Protein AF-A0A4R3ZB40-F1 (afdb_monomer)

Sequence (156 aa):
MKFSKFSELMTRIWSNPLTQRRDPAITIIIHSPGGIGATPSVEVESIQAGFDWDAGQVLICPVQPLTTLTPEQVADITASVRRGQSWHAFEAYKKHKAQLENAAIENAKVAGQRDDLLAALVSLSAVARRYLPDYDEHPEVQKADAAIARIEVEVR

Structure (mmCIF, N/CA/C/O backbone):
data_AF-A0A4R3ZB40-F1
#
_entry.id   AF-A0A4R3ZB40-F1
#
loop_
_atom_site.group_PDB
_atom_site.id
_atom_site.type_symbol
_atom_site.label_atom_id
_atom_site.label_alt_id
_atom_site.label_comp_id
_atom_site.label_asym_id
_atom_site.label_entity_id
_atom_site.label_seq_id
_atom_site.pdbx_PDB_ins_code
_atom_site.Cartn_x
_atom_site.Cartn_y
_atom_site.Cartn_z
_atom_site.occupancy
_atom_site.B_iso_or_equiv
_atom_site.auth_seq_id
_atom_site.auth_comp_id
_atom_site.auth_asym_id
_atom_site.auth_atom_id
_atom_site.pdbx_PDB_model_num
ATOM 1 N N . MET A 1 1 ? -41.678 46.398 33.541 1.00 54.44 1 MET A N 1
ATOM 2 C CA . MET A 1 1 ? -40.768 45.780 32.546 1.00 54.44 1 MET A CA 1
ATOM 3 C C . MET A 1 1 ? -41.624 44.946 31.597 1.00 54.44 1 MET A C 1
ATOM 5 O O . MET A 1 1 ? -42.387 44.130 32.088 1.00 54.44 1 MET A O 1
ATOM 9 N N . LYS A 1 2 ? -41.626 45.212 30.281 1.00 62.41 2 LYS A N 1
ATOM 10 C CA . LYS A 1 2 ? -42.513 44.505 29.332 1.00 62.41 2 LYS A CA 1
ATOM 11 C C . LYS A 1 2 ? -42.103 43.025 29.257 1.00 62.41 2 LYS A C 1
ATOM 13 O O . LYS A 1 2 ? -40.928 42.762 29.015 1.00 62.41 2 LYS A O 1
ATOM 18 N N . PHE A 1 3 ? -43.049 42.094 29.429 1.00 68.69 3 PHE A N 1
ATOM 19 C CA . PHE A 1 3 ? -42.833 40.632 29.388 1.00 68.69 3 PHE A CA 1
ATOM 20 C C . PHE A 1 3 ? -42.001 40.171 28.179 1.00 68.69 3 PHE A C 1
ATOM 22 O O . PHE A 1 3 ? -41.169 39.283 28.308 1.00 68.69 3 PHE A O 1
ATOM 29 N N . SER A 1 4 ? -42.147 40.859 27.044 1.00 71.75 4 SER A N 1
ATOM 30 C CA . SER A 1 4 ? -41.381 40.628 25.814 1.00 71.75 4 SER A CA 1
ATOM 31 C C . SER A 1 4 ? -39.855 40.710 25.993 1.00 71.75 4 SER A C 1
ATOM 33 O O . SER A 1 4 ? -39.135 39.887 25.437 1.00 71.75 4 SER A O 1
ATOM 35 N N . LYS A 1 5 ? -39.341 41.640 26.810 1.00 75.31 5 LYS A N 1
ATOM 36 C CA . LYS A 1 5 ? -37.890 41.743 27.055 1.00 75.31 5 LYS A CA 1
ATOM 37 C C . LYS A 1 5 ? -37.378 40.629 27.966 1.00 75.31 5 LYS A C 1
ATOM 39 O O . LYS A 1 5 ? -36.225 40.234 27.864 1.00 75.31 5 LYS A O 1
ATOM 44 N N . PHE A 1 6 ? -38.233 40.131 28.860 1.00 74.25 6 PHE A N 1
ATOM 45 C CA . PHE A 1 6 ? -37.903 39.006 29.729 1.00 74.25 6 PHE A CA 1
ATOM 46 C C . PHE A 1 6 ? -37.911 37.693 28.947 1.00 74.25 6 PHE A C 1
ATOM 48 O O . PHE A 1 6 ? -36.973 36.916 29.076 1.00 74.25 6 PHE A O 1
ATOM 55 N N . SER A 1 7 ? -38.906 37.475 28.080 1.00 78.81 7 SER A N 1
ATOM 56 C CA . SER A 1 7 ? -38.927 36.300 27.206 1.00 78.81 7 SER A CA 1
ATOM 57 C C . SER A 1 7 ? -37.719 36.273 26.277 1.00 78.81 7 SER A C 1
ATOM 59 O O . SER A 1 7 ? -37.116 35.223 26.142 1.00 78.81 7 SER A O 1
ATOM 61 N N . GLU A 1 8 ? -37.327 37.417 25.709 1.00 80.00 8 GLU A N 1
ATOM 62 C CA . GLU A 1 8 ? -36.163 37.535 24.819 1.00 80.00 8 GLU A CA 1
ATOM 63 C C . GLU A 1 8 ? -34.828 37.301 25.549 1.00 80.00 8 GLU A C 1
ATOM 65 O O . GLU A 1 8 ? -33.912 36.671 25.018 1.00 80.00 8 GLU A O 1
ATOM 70 N N . LEU A 1 9 ? -34.725 37.764 26.799 1.00 78.31 9 LEU A N 1
ATOM 71 C CA . LEU A 1 9 ? -33.589 37.465 27.666 1.00 78.31 9 LEU A CA 1
ATOM 72 C C . LEU A 1 9 ? -33.534 35.968 28.001 1.00 78.31 9 LEU A C 1
ATOM 74 O O . LEU A 1 9 ? -32.463 35.373 27.943 1.00 78.31 9 LEU A O 1
ATOM 78 N N . MET A 1 10 ? -34.679 35.349 28.304 1.00 77.06 10 MET A N 1
ATOM 79 C CA . MET A 1 10 ? -34.755 33.916 28.583 1.00 77.06 10 MET A CA 1
ATOM 80 C C . MET A 1 10 ? -34.400 33.098 27.343 1.00 77.06 10 MET A C 1
ATOM 82 O O . MET A 1 10 ? -33.533 32.240 27.438 1.00 77.06 10 MET A O 1
ATOM 86 N N . THR A 1 11 ? -34.936 33.394 26.156 1.00 79.25 11 THR A N 1
ATOM 87 C CA . THR A 1 11 ? -34.505 32.686 24.939 1.00 79.25 11 THR A CA 1
ATOM 88 C C . THR A 1 11 ? -33.010 32.838 24.698 1.00 79.25 11 THR A C 1
ATOM 90 O O . THR A 1 11 ? -32.372 31.837 24.400 1.00 79.25 11 THR A O 1
ATOM 93 N N . ARG A 1 12 ? -32.420 34.022 24.917 1.00 75.06 12 ARG A N 1
ATOM 94 C CA . ARG A 1 12 ? -30.963 34.220 24.799 1.00 75.06 12 ARG A CA 1
ATOM 95 C C . ARG A 1 12 ? -30.143 33.456 25.838 1.00 75.06 12 ARG A C 1
ATOM 97 O O . ARG A 1 12 ? -29.083 32.950 25.494 1.00 75.06 12 ARG A O 1
ATOM 104 N N . ILE A 1 13 ? -30.594 33.376 27.090 1.00 70.06 13 ILE A N 1
ATOM 105 C CA . ILE A 1 13 ? -29.902 32.621 28.150 1.00 70.06 13 ILE A CA 1
ATOM 106 C C . ILE A 1 13 ? -29.973 31.114 27.876 1.00 70.06 13 ILE A C 1
ATOM 108 O O . ILE A 1 13 ? -28.996 30.407 28.107 1.00 70.06 13 ILE A O 1
ATOM 112 N N . TRP A 1 14 ? -31.103 30.632 27.357 1.00 63.09 14 TRP A N 1
ATOM 113 C CA . TRP A 1 14 ? -31.313 29.221 27.026 1.00 63.09 14 TRP A CA 1
ATOM 114 C C . TRP A 1 14 ? -30.656 28.813 25.697 1.00 63.09 14 TRP A C 1
ATOM 116 O O . TRP A 1 14 ? -30.261 27.661 25.547 1.00 63.09 14 TRP A O 1
ATOM 126 N N . SER A 1 15 ? -30.494 29.743 24.750 1.00 67.75 15 SER A N 1
ATOM 127 C CA . SER A 1 15 ? -29.831 29.508 23.459 1.00 67.75 15 SER A CA 1
ATOM 128 C C . SER A 1 15 ? -28.326 29.786 23.474 1.00 67.75 15 SER A C 1
ATOM 130 O O . SER A 1 15 ? -27.679 29.665 22.434 1.00 67.75 15 SER A O 1
ATOM 132 N N . ASN A 1 16 ? -27.764 30.244 24.596 1.00 66.19 16 ASN A N 1
ATOM 133 C CA . ASN A 1 16 ? -26.351 30.582 24.680 1.00 66.19 16 ASN A CA 1
ATOM 134 C C . ASN A 1 16 ? -25.511 29.292 24.810 1.00 66.19 16 ASN A C 1
ATOM 136 O O . ASN A 1 16 ? -25.632 28.575 25.805 1.00 66.19 16 ASN A O 1
ATOM 140 N N . PRO A 1 17 ? -24.623 28.992 23.845 1.00 58.56 17 PRO A N 1
ATOM 141 C CA . PRO A 1 17 ? -23.807 27.777 23.868 1.00 58.56 17 PRO A CA 1
ATOM 142 C C . PRO A 1 17 ? -22.819 27.727 25.046 1.00 58.56 17 PRO A C 1
ATOM 144 O O . PRO A 1 17 ? -22.299 26.659 25.344 1.00 58.56 17 PRO A O 1
ATOM 147 N N . LEU A 1 18 ? -22.571 28.855 25.730 1.00 56.97 18 LEU A N 1
ATOM 148 C CA . LEU A 1 18 ? -21.737 28.920 26.937 1.00 56.97 18 LEU A CA 1
ATOM 149 C C . LEU A 1 18 ? -22.485 28.514 28.222 1.00 56.97 18 LEU A C 1
ATOM 151 O O . LEU A 1 18 ? -21.846 28.107 29.187 1.00 56.97 18 LEU A O 1
ATOM 155 N N . THR A 1 19 ? -23.816 28.645 28.263 1.00 54.25 19 THR A N 1
ATOM 156 C CA . THR A 1 19 ? -24.666 28.265 29.415 1.00 54.25 19 THR A CA 1
ATOM 157 C C . THR A 1 19 ? -25.348 26.918 29.213 1.00 54.25 19 THR A C 1
ATOM 159 O O . THR A 1 19 ? -25.752 26.283 30.188 1.00 54.25 19 THR A O 1
ATOM 162 N N . GLN A 1 20 ? -25.457 26.458 27.964 1.00 57.81 20 GLN A N 1
ATO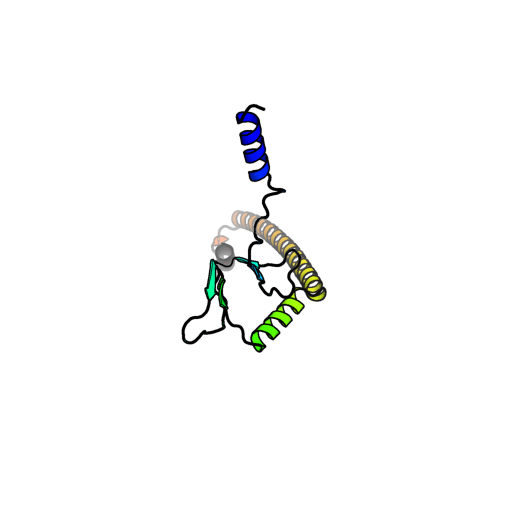M 163 C CA . GLN A 1 20 ? -25.915 25.121 27.639 1.00 57.81 20 GLN A CA 1
ATOM 164 C C . GLN A 1 20 ? -24.828 24.128 28.052 1.00 57.81 20 GLN A C 1
ATOM 166 O O . GLN A 1 20 ? -23.925 23.794 27.288 1.00 57.81 20 GLN A O 1
ATOM 171 N N . ARG A 1 21 ? -24.907 23.682 29.307 1.00 51.91 21 ARG A N 1
ATOM 172 C CA . ARG A 1 21 ? -24.167 22.543 29.841 1.00 51.91 21 ARG A CA 1
ATOM 173 C C . ARG A 1 21 ? -24.575 21.323 29.010 1.00 51.91 21 ARG A C 1
ATOM 175 O O . ARG A 1 21 ? -25.534 20.642 29.345 1.00 51.91 21 ARG A O 1
ATOM 182 N N . ARG A 1 22 ? -23.939 21.123 27.853 1.00 58.44 22 ARG A N 1
ATOM 183 C CA . ARG A 1 22 ? -24.099 19.888 27.089 1.00 58.44 22 ARG A CA 1
ATOM 184 C C . ARG A 1 22 ? -23.564 18.788 27.982 1.00 58.44 22 ARG A C 1
ATOM 186 O O . ARG A 1 22 ? -22.419 18.877 28.430 1.00 58.44 22 ARG A O 1
ATOM 193 N N . ASP A 1 23 ? -24.396 17.796 28.261 1.00 65.62 23 ASP A N 1
ATOM 194 C CA . ASP A 1 23 ? -23.892 16.565 28.843 1.00 65.62 23 ASP A CA 1
ATOM 195 C C . ASP A 1 23 ? -22.779 16.051 27.916 1.00 65.62 23 ASP A C 1
ATOM 197 O O . ASP A 1 23 ? -22.940 16.078 26.688 1.00 65.62 23 ASP A O 1
ATOM 201 N N . PRO A 1 24 ? -21.602 15.704 28.460 1.00 72.69 24 PRO A N 1
ATOM 202 C CA . PRO A 1 24 ? -20.493 15.250 27.640 1.00 72.69 24 PRO A CA 1
ATOM 203 C C . PRO A 1 24 ? -20.910 13.997 26.867 1.00 72.69 24 PRO A C 1
ATOM 205 O O . PRO A 1 24 ? -21.495 13.076 27.435 1.00 72.69 24 PRO A O 1
ATOM 208 N N . ALA A 1 25 ? -20.599 13.962 25.569 1.00 77.94 25 ALA A N 1
ATOM 209 C CA . ALA A 1 25 ? -20.814 12.772 24.757 1.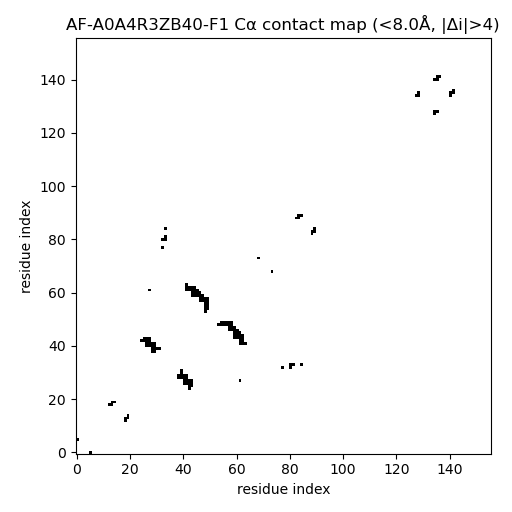00 77.94 25 ALA A CA 1
ATOM 210 C C . ALA A 1 25 ? -19.945 11.626 25.295 1.00 77.94 25 ALA A C 1
ATOM 212 O O . ALA A 1 25 ? -18.742 11.796 25.508 1.00 77.94 25 ALA A O 1
ATOM 213 N N . ILE A 1 26 ? -20.561 10.468 25.539 1.00 82.50 26 ILE A N 1
ATOM 214 C CA . ILE A 1 26 ? -19.865 9.276 26.023 1.00 82.50 26 ILE A CA 1
ATOM 215 C C . ILE A 1 26 ? -19.329 8.516 24.809 1.00 82.50 26 ILE A C 1
ATOM 217 O O . ILE A 1 26 ? -20.086 8.131 23.919 1.00 82.50 26 ILE A O 1
ATOM 221 N N . THR A 1 27 ? -18.018 8.288 24.784 1.00 88.44 27 THR A N 1
ATOM 222 C CA . THR A 1 27 ? -17.322 7.607 23.686 1.00 88.44 27 THR A CA 1
ATOM 223 C C . THR A 1 27 ? -16.398 6.517 24.218 1.00 88.44 27 THR A C 1
ATOM 225 O O . THR A 1 27 ? -15.765 6.695 25.260 1.00 88.44 27 THR A O 1
ATOM 228 N N . ILE A 1 28 ? -16.259 5.418 23.480 1.00 88.38 28 ILE A N 1
ATOM 229 C CA . ILE A 1 28 ? -15.319 4.329 23.762 1.00 88.38 28 ILE A CA 1
ATOM 230 C C . ILE A 1 28 ? -14.013 4.589 23.009 1.00 88.38 28 ILE A C 1
ATOM 232 O O . ILE A 1 28 ? -14.018 4.817 21.802 1.00 88.38 28 ILE A O 1
ATOM 236 N N . ILE A 1 29 ? -12.881 4.546 23.710 1.00 87.69 29 ILE A N 1
ATOM 237 C CA . ILE A 1 29 ? -11.559 4.772 23.114 1.00 87.69 29 ILE A CA 1
ATOM 238 C C . ILE A 1 29 ? -11.141 3.558 22.278 1.00 87.69 29 ILE A C 1
ATOM 240 O O . ILE A 1 29 ? -11.194 2.422 22.749 1.00 87.69 29 ILE A O 1
ATOM 244 N N . ILE A 1 30 ? -10.653 3.805 21.062 1.00 86.81 30 ILE A N 1
ATOM 245 C CA . ILE A 1 30 ? -10.011 2.781 20.236 1.00 86.81 30 ILE A CA 1
ATOM 246 C C . ILE A 1 30 ? -8.542 2.690 20.643 1.00 86.81 30 ILE A C 1
ATOM 248 O O . ILE A 1 30 ? -7.799 3.673 20.576 1.00 86.81 30 ILE A O 1
ATOM 252 N N . HIS A 1 31 ? -8.084 1.495 21.013 1.00 82.38 31 HIS A N 1
ATOM 253 C CA . HIS A 1 31 ? -6.659 1.284 21.225 1.00 82.38 31 HIS A CA 1
ATOM 254 C C . HIS A 1 31 ? -5.924 1.296 19.877 1.00 82.38 31 HIS A C 1
ATOM 256 O O . HIS A 1 31 ? -5.960 0.330 19.123 1.00 82.38 31 HIS A O 1
ATOM 262 N N . SER A 1 32 ? -5.230 2.401 19.594 1.00 75.81 32 SER A N 1
ATOM 263 C CA . SER A 1 32 ? -4.387 2.561 18.405 1.00 75.81 32 SER A CA 1
ATOM 264 C C . SER A 1 32 ? -2.913 2.680 18.814 1.00 75.81 32 SER A C 1
ATOM 266 O O . SER A 1 32 ? -2.445 3.784 19.119 1.00 75.81 32 SER A O 1
ATOM 268 N N . PRO A 1 33 ? -2.170 1.560 18.921 1.00 72.31 33 PRO A N 1
ATOM 269 C CA . PRO A 1 33 ? -0.747 1.614 19.239 1.00 72.31 33 PRO A CA 1
ATOM 270 C C . PRO A 1 33 ? -0.018 2.377 18.127 1.00 72.31 33 PRO A C 1
ATOM 272 O O . PRO A 1 33 ? -0.124 2.011 16.964 1.00 72.31 33 PRO A O 1
ATOM 275 N N . GLY A 1 34 ? 0.697 3.451 18.473 1.00 69.31 34 GLY A N 1
ATOM 276 C CA . GLY A 1 34 ? 1.406 4.299 17.503 1.00 69.31 34 GLY A CA 1
ATOM 277 C C . GLY A 1 34 ? 0.565 5.395 16.836 1.00 69.31 34 GLY A C 1
ATOM 278 O O . GLY A 1 34 ? 1.049 6.031 15.902 1.00 69.31 34 GLY A O 1
ATOM 279 N N . GLY A 1 35 ? -0.666 5.641 17.298 1.00 70.12 35 GLY A N 1
ATOM 280 C CA . GLY A 1 35 ? -1.456 6.789 16.853 1.00 70.12 35 GLY A CA 1
ATOM 281 C C . GLY A 1 35 ? -0.798 8.122 17.232 1.00 70.12 35 GLY A C 1
ATOM 282 O O . GLY A 1 35 ? -0.350 8.302 18.363 1.00 70.12 35 GLY A O 1
ATOM 283 N N . ILE A 1 36 ? -0.754 9.064 16.289 1.00 69.25 36 ILE A N 1
ATOM 284 C CA . ILE A 1 36 ? -0.304 10.443 16.512 1.00 69.25 36 ILE A CA 1
ATOM 285 C C . ILE A 1 36 ? -1.514 11.358 16.315 1.00 69.25 36 ILE A C 1
ATOM 287 O O . ILE A 1 36 ? -2.166 11.298 15.275 1.00 69.25 36 ILE A O 1
ATOM 291 N N . GLY A 1 37 ? -1.800 12.220 17.292 1.00 77.62 37 GLY A N 1
ATOM 292 C CA . GLY A 1 37 ? -2.893 13.192 17.220 1.00 77.62 37 GLY A CA 1
ATOM 293 C C . GLY A 1 37 ? -4.042 12.882 18.177 1.00 77.62 37 GLY A C 1
ATOM 294 O O . GLY A 1 37 ? -3.818 12.415 19.291 1.00 77.62 37 GLY A O 1
ATOM 295 N N . ALA A 1 38 ? -5.265 13.216 17.763 1.00 78.00 38 ALA A N 1
ATOM 296 C CA . ALA A 1 38 ? -6.456 13.064 18.594 1.00 78.00 38 ALA A CA 1
ATOM 297 C C . ALA A 1 38 ? -6.712 11.594 18.966 1.00 78.00 38 ALA A C 1
ATOM 299 O O . ALA A 1 38 ? -6.501 10.696 18.152 1.00 78.00 38 ALA A O 1
ATOM 300 N N . THR A 1 39 ? -7.201 11.362 20.186 1.00 83.56 39 THR A N 1
ATOM 301 C CA . THR A 1 39 ? -7.567 10.027 20.669 1.00 83.56 39 THR A CA 1
ATOM 302 C C . THR A 1 39 ? -8.722 9.476 19.829 1.00 83.56 39 THR A C 1
ATOM 304 O O . THR A 1 39 ? -9.825 10.028 19.896 1.00 83.56 39 THR A O 1
ATOM 307 N N . PRO A 1 40 ? -8.511 8.407 19.040 1.00 85.50 40 PRO A N 1
ATOM 308 C CA . PRO A 1 40 ? -9.584 7.824 18.253 1.00 85.50 40 PRO A CA 1
ATOM 309 C C . PRO A 1 40 ? -10.625 7.221 19.199 1.00 85.50 40 PRO A C 1
ATOM 311 O O . PRO A 1 40 ? -10.286 6.527 20.161 1.00 85.50 40 PRO A O 1
ATOM 314 N N . SER A 1 41 ? -11.897 7.507 18.947 1.00 88.00 41 SER A N 1
ATOM 315 C CA . SER A 1 41 ? -12.998 7.042 19.783 1.00 88.00 41 SER A CA 1
ATOM 316 C C . SER A 1 41 ? -14.254 6.800 18.953 1.00 88.00 41 SER A C 1
ATOM 318 O O . SER A 1 41 ? -14.406 7.358 17.867 1.00 88.00 41 SER A O 1
ATOM 320 N N . VAL A 1 42 ? -15.119 5.924 19.456 1.00 89.25 42 VAL A N 1
ATOM 321 C CA . VAL A 1 42 ? -16.399 5.546 18.851 1.00 89.25 42 VAL A CA 1
ATOM 322 C C . VAL A 1 42 ? -17.518 5.984 19.780 1.00 89.25 42 VAL A C 1
ATOM 324 O O . VAL A 1 42 ? -17.416 5.830 20.997 1.00 89.25 42 VAL A O 1
ATOM 327 N N . GLU A 1 43 ? -18.591 6.526 19.218 1.00 87.62 43 GLU A N 1
ATOM 328 C CA . GLU A 1 43 ? -19.775 6.900 19.986 1.00 87.62 43 GLU A CA 1
ATOM 329 C C . GLU A 1 43 ? -20.513 5.673 20.539 1.00 87.62 43 GLU A C 1
ATOM 331 O O . GLU A 1 43 ? -20.502 4.579 19.961 1.00 87.62 43 GLU A O 1
ATOM 336 N N . VAL A 1 44 ? -21.155 5.867 21.688 1.00 89.06 44 VAL A N 1
ATOM 337 C CA . VAL A 1 44 ? -22.011 4.860 22.312 1.00 89.06 44 VAL A CA 1
ATOM 338 C C . VAL A 1 44 ? -23.435 5.017 21.786 1.00 89.06 44 VAL A C 1
ATOM 340 O O . VAL A 1 44 ? -24.036 6.077 21.940 1.00 89.06 44 VAL A O 1
ATOM 343 N N . GLU A 1 45 ? -23.981 3.955 21.197 1.00 88.12 45 GLU A N 1
ATOM 344 C CA . GLU A 1 45 ? -25.364 3.911 20.715 1.00 88.12 45 GLU A CA 1
ATOM 345 C C . GLU A 1 45 ? -26.350 3.769 21.878 1.00 88.12 45 GLU A C 1
ATOM 347 O O . GLU A 1 45 ? -27.346 4.486 21.952 1.00 88.12 45 GLU A O 1
ATOM 352 N N . SER A 1 46 ? -26.074 2.857 22.816 1.00 85.88 46 SER A N 1
ATOM 353 C CA . SER A 1 46 ? -26.923 2.687 23.996 1.00 85.88 46 SER A CA 1
ATOM 354 C C . SER A 1 46 ? -26.150 2.227 25.229 1.00 85.88 46 SER A C 1
ATOM 356 O O . SER A 1 46 ? -25.126 1.549 25.138 1.00 85.88 46 SER A O 1
ATOM 358 N N . ILE A 1 47 ? -26.661 2.625 26.396 1.00 85.56 47 ILE A N 1
ATOM 359 C CA . ILE A 1 47 ? -26.196 2.187 27.713 1.00 85.56 47 ILE A CA 1
ATOM 360 C C . ILE A 1 47 ? -27.400 1.588 28.427 1.00 85.56 47 ILE A C 1
ATOM 362 O O . ILE A 1 47 ? -28.405 2.271 28.627 1.00 85.56 47 ILE A O 1
ATOM 366 N N . GLN A 1 48 ? -27.309 0.314 28.789 1.00 86.56 48 GLN A N 1
ATOM 367 C CA . GLN A 1 48 ? -28.408 -0.437 29.389 1.00 86.56 48 GLN A CA 1
ATOM 368 C C . GLN A 1 48 ? -27.916 -1.110 30.669 1.00 86.56 48 GLN A C 1
ATOM 370 O O . GLN A 1 48 ? -26.798 -1.617 30.723 1.00 86.56 48 GLN A O 1
ATOM 375 N N . ALA A 1 49 ? -28.733 -1.105 31.720 1.00 85.38 49 ALA A N 1
ATOM 376 C CA . ALA A 1 49 ? -28.445 -1.918 32.896 1.00 85.38 49 ALA A CA 1
ATOM 377 C C . ALA A 1 49 ? -28.699 -3.391 32.554 1.00 85.38 49 ALA A C 1
ATOM 379 O O . ALA A 1 49 ? -29.699 -3.712 31.911 1.00 85.38 49 ALA A O 1
ATOM 380 N N . GLY A 1 50 ? -27.796 -4.267 32.979 1.00 82.44 50 GLY A N 1
ATOM 381 C CA . GLY A 1 50 ? -27.933 -5.702 32.794 1.00 82.44 50 GLY A CA 1
ATOM 382 C C . GLY A 1 50 ? -29.171 -6.253 33.506 1.00 82.44 50 GLY A C 1
ATOM 383 O O . GLY A 1 50 ? -29.542 -5.790 34.589 1.00 82.44 50 GLY A O 1
ATOM 384 N N . PHE A 1 51 ? -29.824 -7.232 32.881 1.00 81.44 51 PHE A N 1
ATOM 385 C CA . PHE A 1 51 ? -31.063 -7.843 33.361 1.00 81.44 51 PHE A CA 1
ATOM 386 C C . PHE A 1 51 ? -30.878 -9.353 33.567 1.00 81.44 51 PHE A C 1
ATOM 388 O O . PHE A 1 51 ? -30.169 -9.997 32.800 1.00 81.44 51 PHE A O 1
ATOM 395 N N . ASP A 1 52 ? -31.532 -9.910 34.591 1.00 83.19 52 ASP A N 1
ATOM 396 C CA . ASP A 1 52 ? -31.486 -11.330 34.984 1.00 83.19 52 ASP A CA 1
ATOM 397 C C . ASP A 1 52 ? -30.060 -11.846 35.278 1.00 83.19 52 ASP A C 1
ATOM 399 O O . ASP A 1 52 ? -29.578 -11.734 36.407 1.00 83.19 52 ASP A O 1
ATOM 403 N N . TRP A 1 53 ? -29.355 -12.335 34.255 1.00 76.88 53 TRP A N 1
ATOM 404 C CA . TRP A 1 53 ? -28.000 -12.897 34.342 1.00 76.88 53 TRP A CA 1
ATOM 405 C C . TRP A 1 53 ? -26.901 -11.834 34.408 1.00 76.88 53 TRP A C 1
ATOM 407 O O . TRP A 1 53 ? -25.815 -12.104 34.921 1.00 76.88 53 TRP A O 1
ATOM 417 N N . ASP A 1 54 ? -27.208 -10.616 33.960 1.00 77.25 54 ASP A N 1
ATOM 418 C CA . ASP A 1 54 ? -26.287 -9.475 33.967 1.00 77.25 54 ASP A CA 1
ATOM 419 C C . ASP A 1 54 ? -26.539 -8.538 35.164 1.00 77.25 54 ASP A C 1
ATOM 421 O O . ASP A 1 54 ? -26.154 -7.366 35.153 1.00 77.25 54 ASP A O 1
ATOM 425 N N . ALA A 1 55 ? -27.217 -9.025 36.210 1.00 78.38 55 ALA A N 1
ATOM 426 C CA . ALA A 1 55 ? -27.548 -8.228 37.386 1.00 78.38 55 ALA A CA 1
ATOM 427 C C . ALA A 1 55 ? -26.286 -7.600 38.015 1.00 78.38 55 ALA A C 1
ATOM 429 O O . ALA A 1 55 ? -25.355 -8.289 38.430 1.00 78.38 55 ALA A O 1
ATOM 430 N N . GLY A 1 56 ? -26.263 -6.265 38.087 1.00 83.12 56 GLY A N 1
ATOM 431 C CA . GLY A 1 56 ? -25.121 -5.485 38.581 1.00 83.12 56 GLY A CA 1
ATOM 432 C C . GLY A 1 56 ? -24.111 -5.059 37.508 1.00 83.12 56 GLY A C 1
ATOM 433 O O . GLY A 1 56 ? -23.144 -4.374 37.841 1.00 83.12 56 GLY A O 1
ATOM 434 N N . GLN A 1 57 ? -24.330 -5.412 36.239 1.00 86.00 57 GLN A N 1
ATOM 435 C CA . GLN A 1 57 ? -23.507 -4.980 35.107 1.00 86.00 57 GLN A CA 1
ATOM 436 C C . GLN A 1 57 ? -24.186 -3.853 34.313 1.00 86.00 57 GLN A C 1
ATOM 438 O O . GLN A 1 57 ? -25.406 -3.693 34.340 1.00 86.00 57 GLN A O 1
ATOM 443 N N . VAL A 1 58 ? -23.390 -3.060 33.594 1.00 87.56 58 VAL A N 1
ATOM 444 C CA . VAL A 1 58 ? -23.872 -2.055 32.636 1.00 87.56 58 VAL A CA 1
ATOM 445 C C . VAL A 1 58 ? -23.343 -2.433 31.260 1.00 87.56 58 VAL A C 1
ATOM 447 O O . VAL A 1 58 ? -22.133 -2.526 31.059 1.00 87.56 58 VAL A O 1
ATOM 450 N N . LEU A 1 59 ? -24.256 -2.648 30.322 1.00 87.19 59 LEU A N 1
ATOM 451 C CA . LEU A 1 59 ? -23.973 -2.997 28.939 1.00 87.19 59 LEU A CA 1
ATOM 452 C C . LEU A 1 59 ? -23.853 -1.709 28.123 1.00 87.19 59 LEU A C 1
ATOM 454 O O . LEU A 1 59 ? -24.783 -0.904 28.069 1.00 87.19 59 LEU A O 1
ATOM 458 N N . ILE A 1 60 ? -22.692 -1.509 27.504 1.00 88.81 60 ILE A N 1
ATOM 459 C CA . ILE A 1 60 ? -22.411 -0.365 26.636 1.00 88.81 60 ILE A CA 1
ATOM 460 C C . ILE A 1 60 ? -22.306 -0.887 25.206 1.00 88.81 60 ILE A C 1
ATOM 462 O O . ILE A 1 60 ? -21.400 -1.662 24.894 1.00 88.81 60 ILE A O 1
ATOM 466 N N . CYS A 1 61 ? -23.220 -0.457 24.342 1.00 87.88 61 CYS A N 1
ATOM 467 C CA . CYS A 1 61 ? -23.255 -0.839 22.936 1.00 87.88 61 CYS A CA 1
ATOM 468 C C . CYS A 1 61 ? -22.656 0.293 22.087 1.00 87.88 61 CYS A C 1
ATOM 470 O O . CYS A 1 61 ? -23.288 1.343 21.957 1.00 87.88 61 CYS A O 1
ATOM 472 N N . PRO A 1 62 ? -21.438 0.136 21.541 1.00 91.56 62 PRO A N 1
ATOM 473 C CA . PRO A 1 62 ? -20.889 1.087 20.579 1.00 91.56 62 PRO A CA 1
ATOM 474 C C . PRO A 1 62 ? -21.611 1.009 19.232 1.00 91.56 62 PRO A C 1
ATOM 476 O O . PRO A 1 62 ? -22.068 -0.060 18.835 1.00 91.56 62 PRO A O 1
ATOM 479 N N . VAL A 1 63 ? -21.598 2.118 18.486 1.00 89.94 63 VAL A N 1
ATOM 480 C CA . VAL A 1 63 ? -22.102 2.176 17.097 1.00 89.94 63 VAL A CA 1
ATOM 481 C C . VAL A 1 63 ? -21.339 1.215 16.171 1.00 89.94 63 VAL A C 1
ATOM 483 O O . VAL A 1 63 ? -21.885 0.701 15.196 1.00 89.94 63 VAL A O 1
ATOM 486 N N . GLN A 1 64 ? -20.060 0.962 16.463 1.00 88.69 64 GLN A N 1
ATOM 487 C CA . GLN A 1 64 ? -19.222 0.033 15.710 1.00 88.69 64 GLN A CA 1
ATOM 488 C C . GLN A 1 64 ? -18.980 -1.253 16.517 1.00 88.69 64 GLN A C 1
ATOM 490 O O . GLN A 1 64 ? -18.583 -1.158 17.680 1.00 88.69 64 GLN A O 1
ATOM 495 N N . PRO A 1 65 ? -19.150 -2.453 15.927 1.00 85.00 65 PRO A N 1
ATOM 496 C CA . PRO A 1 65 ? -18.958 -3.710 16.644 1.00 85.00 65 PRO A CA 1
ATOM 497 C C . PRO A 1 65 ? -17.503 -3.889 17.092 1.00 85.00 65 PRO A C 1
ATOM 499 O O . PRO A 1 65 ? -16.563 -3.660 16.328 1.00 85.00 65 PRO A O 1
ATOM 502 N N . LEU A 1 66 ? -17.318 -4.335 18.336 1.00 85.31 66 LEU A N 1
ATOM 503 C CA . LEU A 1 66 ? -16.001 -4.630 18.896 1.00 85.31 66 LEU A CA 1
ATOM 504 C C . LEU A 1 66 ? -15.542 -6.028 18.476 1.00 85.31 66 LEU A C 1
ATOM 506 O O . LEU A 1 66 ? -16.323 -6.977 18.466 1.00 85.31 66 LEU A O 1
ATOM 510 N N . THR A 1 67 ? -14.254 -6.156 18.161 1.00 84.62 67 THR A N 1
ATOM 511 C CA . THR A 1 67 ? -13.614 -7.446 17.872 1.00 84.62 67 THR A CA 1
ATOM 512 C C . THR A 1 67 ? -12.744 -7.848 19.053 1.00 84.62 67 THR A C 1
ATOM 514 O O . THR A 1 67 ? -11.960 -7.041 19.554 1.00 84.62 67 THR A O 1
ATOM 517 N N . THR A 1 68 ? -12.869 -9.094 19.500 1.00 84.19 68 THR A N 1
ATOM 518 C CA . THR A 1 68 ? -11.991 -9.650 20.528 1.00 84.19 68 THR A CA 1
ATOM 519 C C . THR A 1 68 ? -10.660 -10.050 19.897 1.00 84.19 68 THR A C 1
ATOM 521 O O . THR A 1 68 ? -10.617 -10.771 18.903 1.00 84.19 68 THR A O 1
ATOM 524 N N . LEU A 1 69 ? -9.561 -9.558 20.467 1.00 85.69 69 LEU A N 1
ATOM 525 C CA . LEU A 1 69 ? -8.205 -9.922 20.062 1.00 85.69 69 LEU A CA 1
ATOM 526 C C . LEU A 1 69 ? -7.558 -10.762 21.158 1.00 85.69 69 LEU A C 1
ATOM 528 O O . LEU A 1 69 ? -7.733 -10.481 22.347 1.00 85.69 69 LEU A O 1
ATOM 532 N N . THR A 1 70 ? -6.793 -11.779 20.766 1.00 88.38 70 THR A N 1
ATOM 533 C CA . THR A 1 70 ? -5.991 -12.545 21.726 1.00 88.38 70 THR A CA 1
ATOM 534 C C . THR A 1 70 ? -4.762 -11.737 22.167 1.00 88.38 70 THR A C 1
ATOM 536 O O . THR A 1 70 ? -4.283 -10.880 21.418 1.00 88.38 70 THR A O 1
ATOM 539 N N . PRO A 1 71 ? -4.193 -12.003 23.359 1.00 87.12 71 PRO A N 1
ATOM 540 C CA . PRO A 1 71 ? -2.982 -11.315 23.814 1.00 87.12 71 PRO A CA 1
ATOM 541 C C . PRO A 1 71 ? -1.803 -11.453 22.837 1.00 87.12 71 PRO A C 1
ATOM 543 O O . PRO A 1 71 ? -1.033 -10.510 22.662 1.00 87.12 71 PRO A O 1
ATOM 546 N N . GLU A 1 72 ? -1.694 -12.600 22.161 1.00 85.62 72 GLU A N 1
ATOM 547 C CA . GLU A 1 72 ? -0.681 -12.855 21.130 1.00 85.62 72 GLU A CA 1
ATOM 548 C C . GLU A 1 72 ? -0.865 -11.930 19.920 1.00 85.62 72 GLU A C 1
ATOM 550 O O . GLU A 1 72 ? 0.077 -11.256 19.506 1.00 85.62 72 GLU A O 1
ATOM 555 N N . GLN A 1 73 ? -2.098 -11.793 19.420 1.00 84.19 73 GLN A N 1
ATOM 556 C CA . GLN A 1 73 ? -2.410 -10.889 18.308 1.00 84.19 73 GLN A CA 1
ATOM 557 C C . GLN A 1 73 ? -2.111 -9.426 18.658 1.00 84.19 73 GLN A C 1
ATOM 559 O O . GLN A 1 73 ? -1.596 -8.678 17.826 1.00 84.19 73 GLN A O 1
ATOM 564 N N . VAL A 1 74 ? -2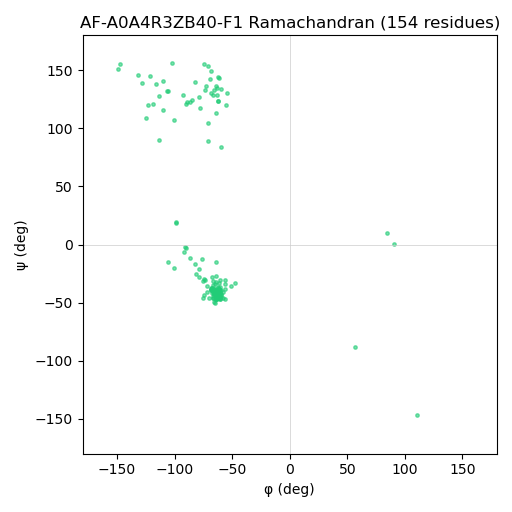.387 -9.007 19.896 1.00 85.19 74 VAL A N 1
ATOM 565 C CA . VAL A 1 74 ? -2.069 -7.649 20.364 1.00 85.19 74 VAL A CA 1
ATOM 566 C C . VAL A 1 74 ? -0.556 -7.417 20.392 1.00 85.19 74 VAL A C 1
ATOM 568 O O . VAL A 1 74 ? -0.088 -6.354 19.966 1.00 85.19 74 VAL A O 1
ATOM 571 N N . ALA A 1 75 ? 0.223 -8.400 20.850 1.00 83.19 75 ALA A N 1
ATOM 572 C CA . ALA A 1 75 ? 1.682 -8.327 20.846 1.00 83.19 75 ALA A CA 1
ATOM 573 C C . ALA A 1 75 ? 2.241 -8.232 19.416 1.00 83.19 75 ALA A C 1
ATOM 575 O O . ALA A 1 75 ? 3.090 -7.374 19.149 1.00 83.19 75 ALA A O 1
ATOM 576 N N . ASP A 1 76 ? 1.714 -9.030 18.487 1.00 82.06 76 ASP A N 1
ATOM 577 C CA . ASP A 1 76 ? 2.117 -9.017 17.078 1.00 82.06 76 ASP A CA 1
ATOM 578 C C . ASP A 1 76 ? 1.801 -7.686 16.390 1.00 82.06 76 ASP A C 1
ATOM 580 O O . ASP A 1 76 ? 2.666 -7.110 15.718 1.00 82.06 76 ASP A O 1
ATOM 584 N N . ILE A 1 77 ? 0.598 -7.145 16.607 1.00 80.50 77 ILE A N 1
ATOM 585 C CA . ILE A 1 77 ? 0.196 -5.827 16.095 1.00 80.50 77 ILE A CA 1
ATOM 586 C C . ILE A 1 77 ? 1.121 -4.746 16.659 1.00 80.50 77 ILE A C 1
ATOM 588 O O . ILE A 1 77 ? 1.651 -3.929 15.907 1.00 80.50 77 ILE A O 1
ATOM 592 N N . THR A 1 78 ? 1.385 -4.770 17.965 1.00 82.00 78 THR A N 1
ATOM 593 C CA . THR A 1 78 ? 2.249 -3.780 18.623 1.00 82.00 78 THR A CA 1
ATOM 594 C C . THR A 1 78 ? 3.684 -3.850 18.096 1.00 82.00 78 THR A C 1
ATOM 596 O O . THR A 1 78 ? 4.300 -2.818 17.812 1.00 82.00 78 THR A O 1
ATOM 599 N N . ALA A 1 79 ? 4.221 -5.058 17.904 1.00 81.25 79 ALA A N 1
ATOM 600 C CA . ALA A 1 79 ? 5.545 -5.266 17.329 1.00 81.25 79 ALA A CA 1
ATOM 601 C C . ALA A 1 79 ? 5.612 -4.807 15.865 1.00 81.25 79 ALA A C 1
ATOM 603 O O . ALA A 1 79 ? 6.620 -4.228 15.451 1.00 81.25 79 ALA A O 1
ATOM 604 N N . SER A 1 80 ? 4.552 -5.043 15.090 1.00 75.69 80 SER A N 1
ATOM 605 C CA . SER A 1 80 ? 4.433 -4.605 13.697 1.00 75.69 80 SER A CA 1
ATOM 606 C C . SER A 1 80 ? 4.387 -3.080 13.584 1.00 75.69 80 SER A C 1
ATOM 608 O O . SER A 1 80 ? 5.195 -2.495 12.860 1.00 75.69 80 SER A O 1
ATOM 610 N N . VAL A 1 81 ? 3.532 -2.414 14.367 1.00 77.31 81 VAL A N 1
ATOM 611 C CA . VAL A 1 81 ? 3.450 -0.946 14.386 1.00 77.31 81 VAL A CA 1
ATOM 612 C C . VAL A 1 81 ? 4.780 -0.342 14.826 1.00 77.31 81 VAL A C 1
ATOM 614 O O . VAL A 1 81 ? 5.282 0.572 14.175 1.00 77.31 81 VAL A O 1
ATOM 617 N N . ARG A 1 82 ? 5.420 -0.895 15.862 1.00 76.25 82 ARG A N 1
ATOM 618 C CA . ARG A 1 82 ? 6.743 -0.436 16.302 1.00 76.25 82 ARG A CA 1
ATOM 619 C C . ARG A 1 82 ? 7.802 -0.573 15.206 1.00 76.25 82 ARG A C 1
ATOM 621 O O . ARG A 1 82 ? 8.639 0.315 15.068 1.00 76.25 82 ARG A O 1
ATOM 628 N N . ARG A 1 83 ? 7.776 -1.659 14.427 1.00 75.38 83 ARG A N 1
ATOM 629 C CA . ARG A 1 83 ? 8.668 -1.837 13.272 1.00 75.38 83 ARG A CA 1
ATOM 630 C C . ARG A 1 83 ? 8.380 -0.791 12.198 1.00 75.38 83 ARG A C 1
ATOM 632 O O . ARG A 1 83 ? 9.311 -0.099 11.797 1.00 75.38 83 ARG A O 1
ATOM 639 N N . GLY A 1 84 ? 7.119 -0.619 11.805 1.00 71.81 84 GLY A N 1
ATOM 640 C CA . GLY A 1 84 ? 6.703 0.333 10.768 1.00 71.81 84 GLY A CA 1
ATOM 641 C C . GLY A 1 84 ? 6.931 1.808 11.122 1.00 71.81 84 GLY A C 1
ATOM 642 O O . GLY A 1 84 ? 7.272 2.593 10.246 1.00 71.81 84 GLY A O 1
ATOM 643 N N . GLN A 1 85 ? 6.801 2.177 12.398 1.00 71.00 85 GLN A N 1
ATOM 644 C CA . GLN A 1 85 ? 7.000 3.546 12.900 1.00 71.00 85 GLN A CA 1
ATOM 645 C C . GLN A 1 85 ? 8.446 3.835 13.328 1.00 71.00 85 GLN A C 1
ATOM 647 O O . GLN A 1 85 ? 8.765 4.945 13.753 1.00 71.00 85 GLN A O 1
ATOM 652 N N . SER A 1 86 ? 9.338 2.845 13.265 1.00 75.56 86 SER A N 1
ATOM 653 C CA . SER A 1 86 ? 10.730 3.064 13.645 1.00 75.56 86 SER A CA 1
ATOM 654 C C . SER A 1 86 ? 11.442 3.965 12.633 1.00 75.56 86 SER A C 1
ATOM 656 O O . SER A 1 86 ? 11.260 3.840 11.421 1.00 75.56 86 SER A O 1
ATOM 658 N N . TRP A 1 87 ? 12.326 4.834 13.130 1.00 72.38 87 TRP A N 1
ATOM 659 C CA . TRP A 1 87 ? 13.217 5.646 12.294 1.00 72.38 87 TRP A CA 1
ATOM 660 C C . TRP A 1 87 ? 13.983 4.797 11.265 1.00 72.38 87 TRP A C 1
ATOM 662 O O . TRP A 1 87 ? 14.154 5.202 10.119 1.00 72.38 87 TRP A O 1
ATOM 672 N N . HIS A 1 88 ? 14.367 3.575 11.641 1.00 71.50 88 HIS A N 1
ATOM 673 C CA . HIS A 1 88 ? 15.054 2.638 10.755 1.00 71.50 88 HIS A CA 1
ATOM 674 C C . HIS A 1 88 ? 14.184 2.141 9.594 1.00 71.50 88 HIS A C 1
ATOM 676 O O . HIS A 1 88 ? 14.700 1.959 8.493 1.00 71.50 88 HIS A O 1
ATOM 682 N N . ALA A 1 89 ? 12.874 1.960 9.792 1.00 78.94 89 ALA A N 1
ATOM 683 C CA . ALA A 1 89 ? 11.969 1.631 8.692 1.00 78.94 89 ALA A CA 1
ATOM 684 C C . ALA A 1 89 ? 11.821 2.806 7.720 1.00 78.94 89 ALA A C 1
ATOM 686 O O . ALA A 1 89 ? 11.827 2.603 6.505 1.00 78.94 89 ALA A O 1
ATOM 687 N N . PHE A 1 90 ? 11.773 4.036 8.238 1.00 76.88 90 PHE A N 1
ATOM 688 C CA . PHE A 1 90 ? 11.770 5.239 7.407 1.00 76.88 90 PHE A CA 1
ATOM 689 C C . PHE A 1 90 ? 13.073 5.397 6.606 1.00 76.88 90 PHE A C 1
ATOM 691 O O . PHE A 1 90 ? 13.044 5.691 5.410 1.00 76.88 90 PHE A O 1
ATOM 698 N N . GLU A 1 91 ? 14.221 5.151 7.233 1.00 83.44 91 GLU A N 1
ATOM 699 C CA . GLU A 1 91 ? 15.532 5.218 6.584 1.00 83.44 91 GLU A CA 1
ATOM 700 C C . GLU A 1 91 ? 15.697 4.140 5.500 1.00 83.44 91 GLU A C 1
ATOM 702 O O . GLU A 1 91 ? 16.145 4.436 4.387 1.00 83.44 91 GLU A O 1
ATOM 707 N N . ALA A 1 92 ? 15.251 2.910 5.777 1.00 84.56 92 ALA A N 1
ATOM 708 C CA . ALA A 1 92 ? 15.212 1.832 4.794 1.00 84.56 92 ALA A CA 1
ATOM 709 C C . ALA A 1 92 ? 14.284 2.172 3.620 1.00 84.56 92 ALA A C 1
ATOM 711 O O . ALA A 1 92 ? 14.685 2.034 2.464 1.00 84.56 92 ALA A O 1
ATOM 712 N N . TYR A 1 93 ? 13.080 2.686 3.896 1.00 86.19 93 TYR A N 1
ATOM 713 C CA . TYR A 1 93 ? 12.149 3.140 2.862 1.00 86.19 93 TYR A CA 1
ATOM 714 C C . TYR A 1 93 ? 12.774 4.223 1.977 1.00 86.19 93 TYR A C 1
ATOM 716 O O . TYR A 1 93 ? 12.725 4.126 0.751 1.00 86.19 93 TYR A O 1
ATOM 724 N N . LYS A 1 94 ? 13.429 5.220 2.580 1.00 89.19 94 LYS A N 1
ATOM 725 C CA . LYS A 1 94 ? 14.119 6.286 1.847 1.00 89.19 94 LYS A CA 1
ATOM 726 C C . LYS A 1 94 ? 15.212 5.725 0.935 1.00 89.19 94 LYS A C 1
ATOM 728 O O . LYS A 1 94 ? 15.315 6.142 -0.219 1.00 89.19 94 LYS A O 1
ATOM 733 N N . LYS A 1 95 ? 15.994 4.757 1.422 1.00 91.81 95 LYS A N 1
ATOM 734 C CA . LYS A 1 95 ? 17.033 4.085 0.630 1.00 91.81 95 LYS A CA 1
ATOM 735 C C . LYS A 1 95 ? 16.436 3.299 -0.538 1.00 91.81 95 LYS A C 1
ATOM 737 O O . LYS A 1 95 ? 16.912 3.439 -1.662 1.00 91.81 95 LYS A O 1
ATOM 742 N N . HIS A 1 96 ? 15.390 2.514 -0.292 1.00 91.19 96 HIS A N 1
ATOM 743 C CA . HIS A 1 96 ? 14.708 1.749 -1.336 1.00 91.19 96 HIS A CA 1
ATOM 744 C C . HIS A 1 96 ? 14.078 2.655 -2.393 1.00 91.19 96 HIS A C 1
ATOM 746 O O . HIS A 1 96 ? 14.207 2.387 -3.585 1.00 91.19 96 HIS A O 1
ATOM 752 N N . LYS A 1 97 ? 13.460 3.763 -1.976 1.00 93.19 97 LYS A N 1
ATOM 753 C CA . LYS A 1 97 ? 12.897 4.752 -2.896 1.00 93.19 97 LYS A CA 1
ATOM 754 C C . LYS A 1 97 ? 13.973 5.356 -3.803 1.00 93.19 97 LYS A C 1
ATOM 756 O O . LYS A 1 97 ? 13.796 5.366 -5.015 1.00 93.19 97 LYS A O 1
ATOM 761 N N . ALA A 1 98 ? 15.115 5.755 -3.241 1.00 93.06 98 ALA A N 1
ATOM 762 C CA . ALA A 1 98 ? 16.236 6.274 -4.027 1.00 93.06 98 ALA A CA 1
ATOM 763 C C . ALA A 1 98 ? 16.800 5.232 -5.014 1.00 93.06 98 ALA A C 1
ATOM 765 O O . ALA A 1 98 ? 17.164 5.567 -6.138 1.00 93.06 98 ALA A O 1
ATOM 766 N N . GLN A 1 99 ? 16.852 3.954 -4.624 1.00 93.25 99 GLN A N 1
ATOM 767 C CA . GLN A 1 99 ? 17.274 2.873 -5.522 1.00 93.25 99 GLN A CA 1
ATOM 768 C C . GLN A 1 99 ? 16.303 2.673 -6.689 1.00 93.25 99 GLN A C 1
ATOM 770 O O . GLN A 1 99 ? 16.755 2.483 -7.815 1.00 93.25 99 GLN A O 1
ATOM 775 N N . LEU A 1 100 ? 14.993 2.742 -6.439 1.00 94.00 100 LEU A N 1
ATOM 776 C CA . LEU A 1 100 ? 13.974 2.644 -7.486 1.00 94.00 100 LEU A CA 1
ATOM 777 C C . LEU A 1 100 ? 14.030 3.831 -8.449 1.00 94.00 100 LEU A C 1
ATOM 779 O O . LEU A 1 100 ? 13.949 3.630 -9.656 1.00 94.00 100 LEU A O 1
ATOM 783 N N . GLU A 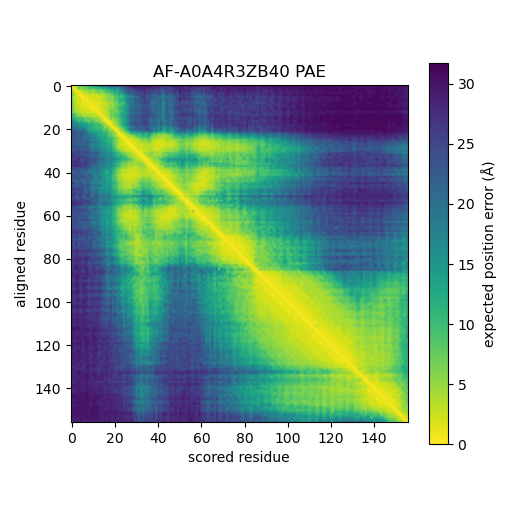1 101 ? 14.216 5.046 -7.934 1.00 93.44 101 GLU A N 1
ATOM 784 C CA . GLU A 1 101 ? 14.381 6.248 -8.761 1.00 93.44 101 GLU A CA 1
ATOM 785 C C . GLU A 1 101 ? 15.631 6.141 -9.647 1.00 93.44 101 GLU A C 1
ATOM 787 O O . GLU A 1 101 ? 15.555 6.373 -10.852 1.00 93.44 101 GLU A O 1
ATOM 792 N N . ASN A 1 102 ? 16.761 5.691 -9.091 1.00 94.25 102 ASN A N 1
ATOM 793 C CA . ASN A 1 102 ? 17.980 5.467 -9.870 1.00 94.25 102 ASN A CA 1
ATOM 794 C C . ASN A 1 102 ? 17.793 4.373 -10.930 1.00 94.25 102 ASN A C 1
ATOM 796 O O . ASN A 1 102 ? 18.181 4.562 -12.080 1.00 94.25 102 ASN A O 1
ATOM 800 N N . ALA A 1 103 ? 17.171 3.247 -10.572 1.00 94.50 103 ALA A N 1
ATOM 801 C CA . ALA A 1 103 ? 16.888 2.171 -11.518 1.00 94.50 103 ALA A CA 1
ATOM 802 C C . ALA A 1 103 ? 15.938 2.628 -12.638 1.00 94.50 103 ALA A C 1
ATOM 804 O O . ALA A 1 103 ? 16.123 2.247 -13.791 1.00 94.50 103 ALA A O 1
ATOM 805 N N . ALA A 1 104 ? 14.956 3.478 -12.326 1.00 92.81 104 ALA A N 1
ATOM 806 C CA . ALA A 1 104 ? 14.062 4.066 -13.318 1.00 92.81 104 ALA A CA 1
ATOM 807 C C . ALA A 1 104 ? 14.812 4.992 -14.288 1.00 92.81 104 ALA A C 1
ATOM 809 O O . ALA A 1 104 ? 14.571 4.929 -15.492 1.00 92.81 104 ALA A O 1
ATOM 810 N N . ILE A 1 105 ? 15.753 5.802 -13.792 1.00 94.19 105 ILE A N 1
ATOM 811 C CA . ILE A 1 105 ? 16.592 6.668 -14.634 1.00 94.19 105 ILE A CA 1
ATOM 812 C C . ILE A 1 105 ? 17.483 5.833 -15.559 1.00 94.19 105 ILE A C 1
ATOM 814 O O . ILE A 1 105 ? 17.567 6.126 -16.750 1.00 94.19 105 ILE A O 1
ATOM 818 N N . GLU A 1 106 ? 18.134 4.791 -15.042 1.00 93.69 106 GLU A N 1
ATOM 819 C CA . GLU A 1 106 ? 18.977 3.918 -15.866 1.00 93.69 106 GLU A CA 1
ATOM 820 C C . GLU A 1 106 ? 18.152 3.156 -16.911 1.00 93.69 106 GLU A C 1
ATOM 822 O O . GLU A 1 106 ? 18.531 3.127 -18.080 1.00 93.69 106 GLU A O 1
ATOM 827 N N . ASN A 1 107 ? 16.972 2.645 -16.549 1.00 92.69 107 ASN A N 1
ATOM 828 C CA . ASN A 1 107 ? 16.058 2.038 -17.519 1.00 92.69 107 ASN A CA 1
ATOM 829 C C . ASN A 1 107 ? 15.599 3.038 -18.589 1.00 92.69 107 ASN A C 1
ATOM 831 O O . ASN A 1 107 ? 15.531 2.676 -19.760 1.00 92.69 107 ASN A O 1
ATOM 835 N N . ALA A 1 108 ? 15.332 4.296 -18.225 1.00 92.25 108 ALA A N 1
ATOM 836 C CA . ALA A 1 108 ? 14.973 5.334 -19.190 1.00 92.25 108 ALA A CA 1
ATOM 837 C C . ALA A 1 108 ? 16.129 5.652 -20.156 1.00 92.25 108 ALA A C 1
ATOM 839 O O . ALA A 1 108 ? 15.900 5.821 -21.353 1.00 92.25 108 ALA A O 1
ATOM 840 N N . LYS A 1 109 ? 17.377 5.683 -19.668 1.00 92.94 109 LYS A N 1
ATOM 841 C CA . LYS A 1 109 ? 18.564 5.853 -20.523 1.00 92.94 109 LYS A CA 1
ATOM 842 C C . LYS A 1 109 ? 18.741 4.681 -21.483 1.00 92.94 109 LYS A C 1
ATOM 844 O O . LYS A 1 109 ? 18.966 4.903 -22.669 1.00 92.94 109 LYS A O 1
ATOM 849 N N . VAL A 1 110 ? 18.627 3.450 -20.982 1.00 93.19 110 VAL A N 1
ATOM 850 C CA . VAL A 1 110 ? 18.746 2.234 -21.800 1.00 93.19 110 VAL A CA 1
ATOM 851 C C . VAL A 1 110 ? 17.629 2.174 -22.843 1.00 93.19 110 VAL A C 1
ATOM 853 O O . VAL A 1 110 ? 17.895 1.828 -23.991 1.00 93.19 110 VAL A O 1
ATOM 856 N N . ALA A 1 111 ? 16.404 2.567 -22.484 1.00 88.25 111 ALA A N 1
ATOM 857 C CA . ALA A 1 111 ? 15.296 2.677 -23.430 1.00 88.25 111 ALA A CA 1
ATOM 858 C C . ALA A 1 111 ? 15.591 3.707 -24.535 1.00 88.25 111 ALA A C 1
ATOM 860 O O . ALA A 1 111 ? 15.456 3.378 -25.708 1.00 88.25 111 ALA A O 1
ATOM 861 N N . GLY A 1 112 ? 16.094 4.897 -24.185 1.00 89.31 112 GLY A N 1
ATOM 862 C CA . GLY A 1 112 ? 16.497 5.902 -25.177 1.00 89.31 112 GLY A CA 1
ATOM 863 C C . GLY A 1 112 ? 17.600 5.407 -26.120 1.00 89.31 112 GLY A C 1
ATOM 864 O O . GLY A 1 112 ? 17.473 5.521 -27.334 1.00 89.31 112 GLY A O 1
ATOM 865 N N . GLN A 1 113 ? 18.644 4.765 -25.581 1.00 91.62 113 GLN A N 1
ATOM 866 C CA . GLN A 1 113 ? 19.713 4.159 -26.390 1.00 91.62 113 GLN A CA 1
ATOM 867 C C . GLN A 1 113 ? 19.194 3.058 -27.319 1.00 91.62 113 GLN A C 1
ATOM 869 O O . GLN A 1 113 ? 19.662 2.929 -28.452 1.00 91.62 113 GLN A O 1
ATOM 874 N N . ARG A 1 114 ? 18.236 2.252 -26.846 1.00 89.81 114 ARG A N 1
ATOM 875 C CA . ARG A 1 114 ? 17.579 1.227 -27.659 1.00 89.81 114 ARG A CA 1
ATOM 876 C C . ARG A 1 114 ? 16.843 1.865 -28.834 1.00 89.81 114 ARG A C 1
ATOM 878 O O . ARG A 1 114 ? 16.985 1.380 -29.952 1.00 89.81 114 ARG A O 1
ATOM 885 N N . ASP A 1 115 ? 16.094 2.934 -28.594 1.00 88.25 115 ASP A N 1
ATOM 886 C CA . ASP A 1 115 ? 15.295 3.597 -29.625 1.00 88.25 115 ASP A CA 1
ATOM 887 C C . ASP A 1 115 ? 16.185 4.290 -30.678 1.00 88.25 115 ASP A C 1
ATOM 889 O O . ASP A 1 115 ? 15.929 4.154 -31.877 1.00 88.25 115 ASP A O 1
ATOM 893 N N . ASP A 1 116 ? 17.291 4.921 -30.264 1.00 91.31 116 ASP A N 1
ATOM 894 C CA . ASP A 1 116 ? 18.299 5.484 -31.180 1.00 91.31 116 ASP A CA 1
ATOM 895 C C . ASP A 1 116 ? 18.945 4.400 -32.061 1.00 91.31 116 ASP A C 1
ATOM 897 O O . ASP A 1 116 ? 19.120 4.575 -33.273 1.00 91.31 116 ASP A O 1
ATOM 901 N N . LEU A 1 117 ? 19.284 3.249 -31.467 1.00 91.06 117 LEU A N 1
ATOM 902 C CA . LEU A 1 117 ? 19.876 2.121 -32.187 1.00 91.06 117 LEU A CA 1
ATOM 903 C C . LEU A 1 117 ? 18.875 1.509 -33.177 1.00 91.06 117 LEU A C 1
ATOM 905 O O . LEU A 1 117 ? 19.247 1.206 -34.313 1.00 91.06 117 LEU A O 1
ATOM 909 N N . LEU A 1 118 ? 17.605 1.374 -32.784 1.00 87.25 118 LEU A N 1
ATOM 910 C CA . LEU A 1 118 ? 16.536 0.933 -33.681 1.00 87.25 118 LEU A CA 1
ATOM 911 C C . LEU A 1 118 ? 16.359 1.907 -34.853 1.00 87.25 118 LEU A C 1
ATOM 913 O O . LEU A 1 118 ? 16.302 1.463 -35.999 1.00 87.25 118 LEU A O 1
ATOM 917 N N . ALA A 1 119 ? 16.360 3.220 -34.606 1.00 88.50 119 ALA A N 1
ATOM 918 C CA . ALA A 1 119 ? 16.283 4.223 -35.669 1.00 88.50 119 ALA A CA 1
ATOM 919 C C . ALA A 1 119 ? 17.461 4.111 -36.657 1.00 88.50 119 ALA A C 1
ATOM 921 O O . ALA A 1 119 ? 17.261 4.135 -37.878 1.00 88.50 119 ALA A O 1
ATOM 922 N N . ALA A 1 120 ? 18.684 3.919 -36.149 1.00 91.75 120 ALA A N 1
ATOM 923 C CA . ALA A 1 120 ? 19.866 3.699 -36.978 1.00 91.75 120 ALA A CA 1
ATOM 924 C C . ALA A 1 120 ? 19.746 2.423 -37.834 1.00 91.75 120 ALA A C 1
ATOM 926 O O . ALA A 1 120 ? 19.986 2.475 -39.043 1.00 91.75 120 ALA A O 1
ATOM 927 N N . LEU A 1 121 ? 19.317 1.296 -37.253 1.00 88.19 121 LEU A N 1
ATOM 928 C CA . LEU A 1 121 ? 19.104 0.040 -37.987 1.00 88.19 121 LEU A CA 1
ATOM 929 C C . LEU A 1 121 ? 18.011 0.157 -39.059 1.00 88.19 121 LEU A C 1
ATOM 931 O O . LEU A 1 121 ? 18.183 -0.353 -40.170 1.00 88.19 121 LEU A O 1
ATOM 935 N N . VAL A 1 122 ? 16.913 0.863 -38.777 1.00 87.25 122 VAL A N 1
ATOM 936 C CA . VAL A 1 122 ? 15.855 1.128 -39.766 1.00 87.25 122 VAL A CA 1
ATOM 937 C C . VAL A 1 122 ? 16.404 1.950 -40.937 1.00 87.25 122 VAL A C 1
ATOM 939 O O . VAL A 1 122 ? 16.145 1.629 -42.095 1.00 87.25 122 VAL A O 1
ATOM 942 N N . SER A 1 123 ? 17.228 2.967 -40.671 1.00 88.25 123 SER A N 1
ATOM 943 C CA . SER A 1 123 ? 17.866 3.735 -41.749 1.00 88.25 123 SER A CA 1
ATOM 944 C C . SER A 1 123 ? 18.828 2.888 -42.594 1.00 88.25 123 SER A C 1
ATOM 946 O O . SER A 1 123 ? 18.817 2.980 -43.822 1.00 88.25 123 SER A O 1
ATOM 948 N N . LEU A 1 124 ? 19.617 2.014 -41.958 1.00 89.38 124 LEU A N 1
ATOM 949 C CA . LEU A 1 124 ? 20.561 1.129 -42.641 1.00 89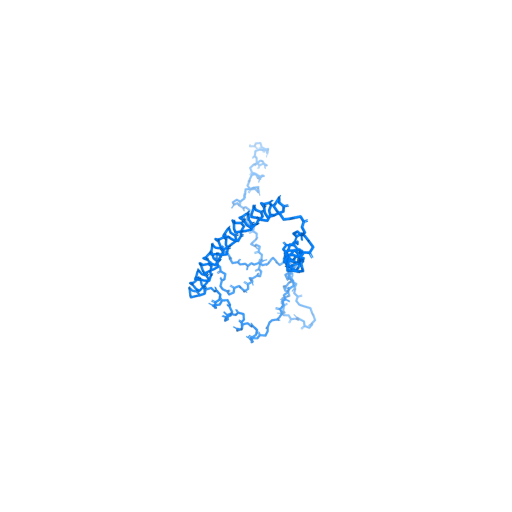.38 124 LEU A CA 1
ATOM 950 C C . LEU A 1 124 ? 19.827 0.098 -43.510 1.00 89.38 124 LEU A C 1
ATOM 952 O O . LEU A 1 124 ? 20.209 -0.118 -44.659 1.00 89.38 124 LEU A O 1
ATOM 956 N N . SER A 1 125 ? 18.760 -0.510 -42.989 1.00 85.44 125 SER A N 1
ATOM 957 C CA . SER A 1 125 ? 17.939 -1.469 -43.741 1.00 85.44 125 SER A CA 1
ATOM 958 C C . SER A 1 125 ? 17.224 -0.808 -44.921 1.00 85.44 125 SER A C 1
ATOM 960 O O . SER A 1 125 ? 17.197 -1.378 -46.010 1.00 85.44 125 SER A O 1
ATOM 962 N N . ALA A 1 126 ? 16.742 0.431 -44.774 1.00 85.50 126 ALA A N 1
ATOM 963 C CA . ALA A 1 126 ? 16.183 1.202 -45.886 1.00 85.50 126 ALA A CA 1
ATOM 964 C C . ALA A 1 126 ? 17.214 1.452 -47.003 1.00 85.50 126 ALA A C 1
ATOM 966 O O . ALA A 1 126 ? 16.886 1.363 -48.189 1.00 85.50 126 ALA A O 1
ATOM 967 N N . VAL A 1 127 ? 18.472 1.727 -46.640 1.00 89.38 127 VAL A N 1
ATOM 968 C CA . VAL A 1 127 ? 19.575 1.836 -47.606 1.00 89.38 127 VAL A CA 1
ATOM 969 C C . VAL A 1 127 ? 19.863 0.480 -48.252 1.00 89.38 127 VAL A C 1
ATOM 971 O O . VAL A 1 127 ? 19.973 0.410 -49.474 1.00 89.38 127 VAL A O 1
ATOM 974 N N . ALA A 1 128 ? 19.937 -0.601 -47.475 1.00 86.06 128 ALA A N 1
ATOM 975 C CA . ALA A 1 128 ? 20.216 -1.941 -47.989 1.00 86.06 128 ALA A CA 1
ATOM 976 C C . ALA A 1 128 ? 19.148 -2.422 -48.989 1.00 86.06 128 ALA A C 1
ATOM 978 O O . ALA A 1 128 ? 19.507 -2.857 -50.084 1.00 86.06 128 ALA A O 1
ATOM 979 N N . ARG A 1 129 ? 17.856 -2.227 -48.688 1.00 84.94 129 ARG A N 1
ATOM 980 C CA . ARG A 1 129 ? 16.727 -2.519 -49.598 1.00 84.94 129 ARG A CA 1
ATOM 981 C C . ARG A 1 129 ? 16.825 -1.799 -50.942 1.00 84.94 129 ARG A C 1
ATOM 983 O O . ARG A 1 129 ? 16.345 -2.299 -51.952 1.00 84.94 129 ARG A O 1
ATOM 990 N N . ARG A 1 130 ? 17.443 -0.614 -50.976 1.00 87.25 130 ARG A N 1
ATOM 991 C CA . ARG A 1 130 ? 17.618 0.159 -52.214 1.00 87.25 130 ARG A CA 1
ATOM 992 C C . ARG A 1 130 ? 18.679 -0.437 -53.139 1.00 87.25 130 ARG A C 1
ATOM 994 O O . ARG A 1 130 ? 18.585 -0.255 -54.350 1.00 87.25 130 ARG A O 1
ATOM 1001 N N . TYR A 1 131 ? 19.697 -1.084 -52.578 1.00 87.19 131 TYR A N 1
ATOM 1002 C CA . TYR A 1 131 ? 20.847 -1.586 -53.332 1.00 87.19 131 TYR A CA 1
ATOM 1003 C C . TYR A 1 131 ? 20.843 -3.107 -53.512 1.00 87.19 131 TYR A C 1
ATOM 1005 O O . TYR A 1 131 ? 21.581 -3.601 -54.363 1.00 87.19 131 TYR A O 1
ATOM 1013 N N . LEU A 1 132 ? 20.022 -3.840 -52.755 1.00 87.25 132 LEU A N 1
ATOM 1014 C CA . LEU A 1 132 ? 19.941 -5.294 -52.811 1.00 87.25 132 LEU A CA 1
ATOM 1015 C C . LEU A 1 132 ? 18.486 -5.741 -53.071 1.00 87.25 132 LEU A C 1
ATOM 1017 O O . LEU A 1 132 ? 17.651 -5.598 -52.180 1.00 87.25 132 LEU A O 1
ATOM 1021 N N . PRO A 1 133 ? 18.167 -6.259 -54.274 1.00 80.44 133 PRO A N 1
ATOM 1022 C CA . PRO A 1 133 ? 16.794 -6.605 -54.653 1.00 80.44 133 PRO A CA 1
ATOM 1023 C C . PRO A 1 133 ? 16.207 -7.789 -53.867 1.00 80.44 133 PRO A C 1
ATOM 1025 O O . PRO A 1 133 ? 15.009 -7.789 -53.614 1.00 80.44 133 PRO A O 1
ATOM 1028 N N . ASP A 1 134 ? 17.043 -8.720 -53.394 1.00 84.62 134 ASP A N 1
ATOM 1029 C CA . ASP A 1 134 ? 16.606 -9.923 -52.660 1.00 84.62 134 ASP A CA 1
ATOM 1030 C C . ASP A 1 134 ? 16.733 -9.760 -51.127 1.00 84.62 134 ASP A C 1
ATOM 1032 O O . ASP A 1 134 ? 16.775 -10.734 -50.375 1.00 84.62 134 ASP A O 1
ATOM 1036 N N . TYR A 1 135 ? 16.836 -8.519 -50.633 1.00 80.44 135 TYR A N 1
ATOM 1037 C CA . TYR A 1 135 ? 17.099 -8.223 -49.218 1.00 80.44 135 TYR A CA 1
ATOM 1038 C C . TYR A 1 135 ? 16.077 -8.863 -48.265 1.00 80.44 135 TYR A C 1
ATOM 1040 O O . TYR A 1 135 ? 16.464 -9.494 -47.283 1.00 80.44 135 TYR A O 1
ATOM 1048 N N . ASP A 1 136 ? 14.783 -8.736 -48.570 1.00 81.62 136 ASP A N 1
ATOM 1049 C CA . ASP A 1 136 ? 13.697 -9.258 -47.727 1.00 81.62 136 ASP A CA 1
ATOM 1050 C C . ASP A 1 136 ? 13.533 -10.794 -47.847 1.00 81.62 136 ASP A C 1
ATOM 1052 O O . ASP A 1 136 ? 12.862 -11.434 -47.031 1.00 81.62 136 ASP A O 1
ATOM 1056 N N . GLU A 1 137 ? 14.173 -11.417 -48.841 1.00 84.19 137 GLU A N 1
ATOM 1057 C CA . GLU A 1 137 ? 14.146 -12.870 -49.048 1.00 84.19 137 GLU A CA 1
ATOM 1058 C C . GLU A 1 137 ? 15.235 -13.599 -48.246 1.00 84.19 137 GLU A C 1
ATOM 1060 O O . GLU A 1 137 ? 15.191 -14.824 -48.093 1.00 84.19 137 GLU A O 1
ATOM 1065 N N . HIS A 1 138 ? 16.195 -12.864 -47.673 1.00 84.19 138 HIS A N 1
ATOM 1066 C CA . HIS A 1 138 ? 17.240 -13.469 -46.861 1.00 84.19 138 HIS A CA 1
ATOM 1067 C C . HIS A 1 138 ? 16.682 -14.034 -45.539 1.00 84.19 138 HIS A C 1
ATOM 1069 O O . HIS A 1 138 ? 16.037 -13.319 -44.765 1.00 84.19 138 HIS A O 1
ATOM 1075 N N . PRO A 1 139 ? 17.008 -15.295 -45.193 1.00 86.00 139 PRO A N 1
ATOM 1076 C CA . PRO A 1 139 ? 16.473 -15.958 -44.001 1.00 86.00 139 PRO A CA 1
ATOM 1077 C C . PRO A 1 139 ? 16.897 -15.278 -42.689 1.00 86.00 139 PRO A C 1
ATOM 1079 O O . PRO A 1 139 ? 16.187 -15.351 -41.688 1.00 86.00 139 PRO A O 1
ATOM 1082 N N . GLU A 1 140 ? 18.047 -14.600 -42.679 1.00 84.38 140 GLU A N 1
ATOM 1083 C CA . GLU A 1 140 ? 18.524 -13.835 -41.522 1.00 84.38 140 GLU A CA 1
ATOM 1084 C C . GLU A 1 140 ? 17.712 -12.554 -41.294 1.00 84.38 140 GLU A C 1
ATOM 1086 O O . GLU A 1 140 ? 17.432 -12.211 -40.145 1.00 84.38 140 GLU A O 1
ATOM 1091 N N . VAL A 1 141 ? 17.270 -11.898 -42.373 1.00 84.38 141 VAL A N 1
ATOM 1092 C CA . VAL A 1 141 ? 16.430 -10.690 -42.325 1.00 84.38 141 VAL A CA 1
ATOM 1093 C C . VAL A 1 141 ? 15.032 -11.051 -41.826 1.00 84.38 141 VAL A C 1
ATOM 1095 O O . VAL A 1 141 ? 14.556 -10.466 -40.858 1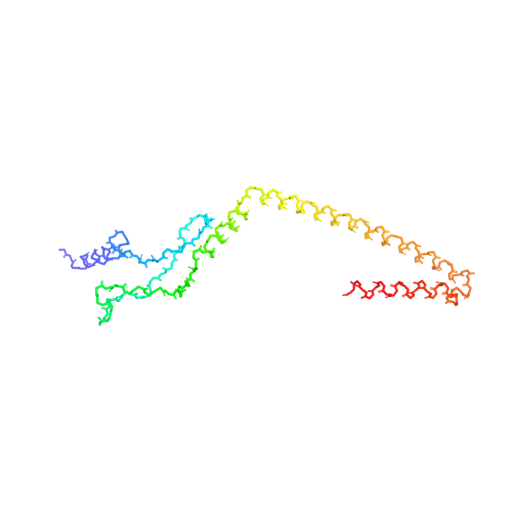.00 84.38 141 VAL A O 1
ATOM 1098 N N . GLN A 1 142 ? 14.436 -12.122 -42.358 1.00 83.75 142 GLN A N 1
ATOM 1099 C CA . GLN A 1 142 ? 13.138 -12.629 -41.891 1.00 83.75 142 GLN A CA 1
ATOM 1100 C C . GLN A 1 142 ? 13.163 -13.045 -40.412 1.00 83.75 142 GLN A C 1
ATOM 1102 O O . GLN A 1 142 ? 12.199 -12.834 -39.672 1.00 83.75 142 GLN A O 1
ATOM 1107 N N . LYS A 1 143 ? 14.281 -13.620 -39.951 1.00 87.12 143 LYS A N 1
ATOM 1108 C CA . LYS A 1 143 ? 14.478 -13.973 -38.541 1.00 87.12 143 LYS A CA 1
ATOM 1109 C C . LYS A 1 143 ? 14.599 -12.734 -37.648 1.00 87.12 143 LYS A C 1
ATOM 1111 O O . LYS A 1 143 ? 14.077 -12.755 -36.532 1.00 87.12 143 LYS A O 1
ATOM 1116 N N . ALA A 1 144 ? 15.275 -11.684 -38.116 1.00 82.50 144 ALA A N 1
ATOM 1117 C CA . ALA A 1 144 ? 15.388 -10.416 -37.401 1.00 82.50 144 ALA A CA 1
ATOM 1118 C C . ALA A 1 144 ? 14.029 -9.700 -37.306 1.00 82.50 144 ALA A C 1
ATOM 1120 O O . ALA A 1 144 ? 13.626 -9.319 -36.207 1.00 82.50 144 ALA A O 1
ATOM 1121 N N . ASP A 1 145 ? 13.278 -9.626 -38.405 1.00 81.38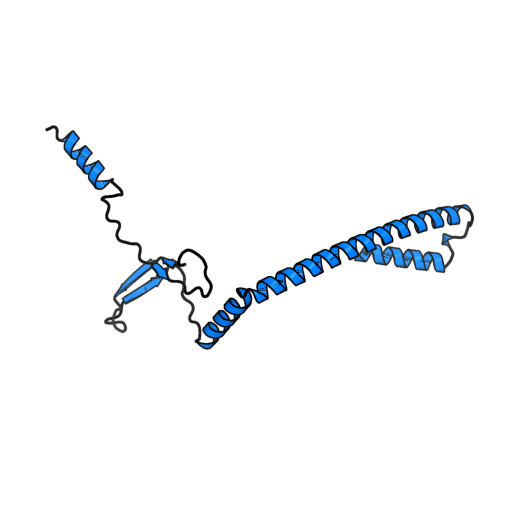 145 ASP A N 1
ATOM 1122 C CA 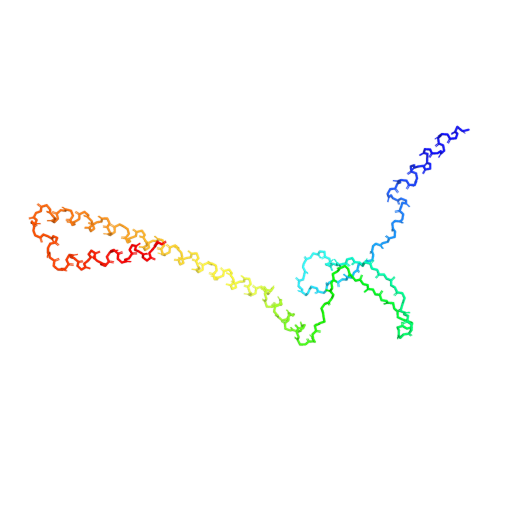. ASP A 1 145 ? 11.939 -9.022 -38.442 1.00 81.38 145 ASP A CA 1
ATOM 1123 C C . ASP A 1 145 ? 10.955 -9.759 -37.521 1.00 81.38 145 ASP A C 1
ATOM 1125 O O . ASP A 1 145 ? 10.212 -9.138 -36.758 1.00 81.38 145 ASP A O 1
ATOM 1129 N N . ALA A 1 146 ? 11.003 -11.095 -37.498 1.00 83.25 146 ALA A N 1
ATOM 1130 C CA . ALA A 1 146 ? 10.200 -11.897 -36.576 1.00 83.25 146 ALA A CA 1
ATOM 1131 C C . ALA A 1 146 ? 10.572 -11.666 -35.098 1.00 83.25 146 ALA A C 1
ATOM 1133 O O . ALA A 1 146 ? 9.707 -11.761 -34.225 1.00 83.25 146 ALA A O 1
ATOM 1134 N N . ALA A 1 147 ? 11.842 -11.380 -34.794 1.00 82.50 147 ALA A N 1
ATOM 1135 C CA . ALA A 1 147 ? 12.278 -11.048 -33.439 1.00 82.50 147 ALA A CA 1
ATOM 1136 C C . ALA A 1 147 ? 11.797 -9.651 -33.014 1.00 82.50 147 ALA A C 1
ATOM 1138 O O . ALA A 1 147 ? 11.318 -9.497 -31.892 1.00 82.50 147 ALA A O 1
ATOM 1139 N N . ILE A 1 148 ? 11.851 -8.667 -33.917 1.00 78.00 148 ILE A N 1
ATOM 1140 C CA . ILE A 1 148 ? 11.341 -7.307 -33.682 1.00 78.00 148 ILE A CA 1
ATOM 1141 C C . ILE A 1 148 ? 9.825 -7.339 -33.442 1.00 78.00 148 ILE A C 1
ATOM 1143 O O . ILE A 1 148 ? 9.353 -6.800 -32.441 1.00 78.00 148 ILE A O 1
ATOM 1147 N N . ALA A 1 149 ? 9.073 -8.064 -34.277 1.00 78.25 149 ALA A N 1
ATOM 1148 C CA . ALA A 1 149 ? 7.623 -8.202 -34.134 1.00 78.25 149 ALA A CA 1
ATOM 1149 C C . ALA A 1 149 ? 7.203 -8.857 -32.803 1.00 78.25 149 ALA A C 1
ATOM 1151 O O . ALA A 1 149 ? 6.165 -8.514 -32.242 1.00 78.25 149 ALA A O 1
ATOM 1152 N N . ARG A 1 150 ? 8.005 -9.785 -32.259 1.00 79.56 150 ARG A N 1
ATOM 1153 C CA . ARG A 1 150 ? 7.749 -10.381 -30.931 1.00 79.56 150 ARG A CA 1
ATOM 1154 C C . ARG A 1 150 ? 7.926 -9.368 -29.803 1.00 79.56 150 ARG A C 1
ATOM 1156 O O . ARG A 1 150 ? 7.105 -9.337 -28.893 1.00 79.56 150 ARG A O 1
ATOM 1163 N N . ILE A 1 151 ? 8.961 -8.534 -29.886 1.00 70.88 151 ILE A N 1
ATOM 1164 C CA . ILE A 1 151 ? 9.260 -7.509 -28.878 1.00 70.88 151 ILE A CA 1
ATOM 1165 C C . ILE A 1 151 ? 8.179 -6.415 -28.874 1.00 70.88 151 ILE A C 1
ATOM 1167 O O . ILE A 1 151 ? 7.796 -5.948 -27.805 1.00 70.88 151 ILE A O 1
ATOM 1171 N N . GLU A 1 152 ? 7.637 -6.031 -30.034 1.00 65.50 152 GLU A N 1
ATOM 1172 C CA . GLU A 1 152 ? 6.548 -5.041 -30.116 1.00 65.50 152 GLU A CA 1
ATOM 1173 C C . GLU A 1 152 ? 5.222 -5.529 -29.510 1.00 65.50 152 GLU A C 1
ATOM 1175 O O . GLU A 1 152 ? 4.463 -4.723 -28.971 1.00 65.50 152 GLU A O 1
ATOM 1180 N N . VAL A 1 153 ? 4.937 -6.835 -29.564 1.00 65.31 153 VAL A N 1
ATOM 1181 C CA . VAL A 1 153 ? 3.715 -7.421 -28.980 1.00 65.31 153 VAL A CA 1
ATOM 1182 C C . VAL A 1 153 ? 3.797 -7.516 -27.454 1.00 65.31 153 VAL A C 1
ATOM 1184 O O . VAL A 1 153 ? 2.779 -7.384 -26.787 1.00 65.31 153 VAL A O 1
ATOM 1187 N N . GLU A 1 154 ? 4.988 -7.716 -26.892 1.00 53.19 154 GLU A N 1
ATOM 1188 C CA . GLU A 1 154 ? 5.195 -7.907 -25.447 1.00 53.19 154 GLU A CA 1
ATOM 1189 C C . GLU A 1 154 ? 5.246 -6.582 -24.657 1.00 53.19 154 GLU A C 1
ATOM 1191 O O . GLU A 1 154 ? 5.090 -6.567 -23.438 1.00 53.19 154 GLU A O 1
ATOM 1196 N N . VAL A 1 155 ? 5.439 -5.455 -25.352 1.00 53.62 155 VAL A N 1
ATOM 1197 C CA . VAL A 1 155 ? 5.482 -4.095 -24.778 1.00 53.62 155 VAL A CA 1
ATOM 1198 C C . VAL A 1 155 ? 4.097 -3.412 -24.777 1.00 53.62 155 VAL A C 1
ATOM 1200 O O . VAL A 1 155 ? 3.953 -2.325 -24.213 1.00 53.62 155 VAL A O 1
ATOM 1203 N N . ARG A 1 156 ? 3.072 -4.031 -25.379 1.00 44.78 156 ARG A N 1
ATOM 1204 C CA . ARG A 1 156 ? 1.707 -3.491 -25.509 1.00 44.78 156 ARG A CA 1
ATOM 1205 C C . ARG A 1 156 ? 0.740 -4.090 -24.491 1.00 44.78 156 ARG A C 1
ATOM 1207 O O . ARG A 1 156 ? -0.119 -3.317 -24.011 1.00 44.78 156 ARG A O 1
#

Foldseek 3Di:
DPVVVVVVVVCCCCPPPVNPPPDDFDWAFDDDQLDDDDGDTFGWPDWAQDPDVSHPHIDTHTPDDDDDDDPVRVVVVNVVSCCCPDPVVVVVVVVVVVVVVVVVVVVVVVVVVVVVVVVVVVVVLVVVVVVPVCSCVDPVNVVVVVVVVV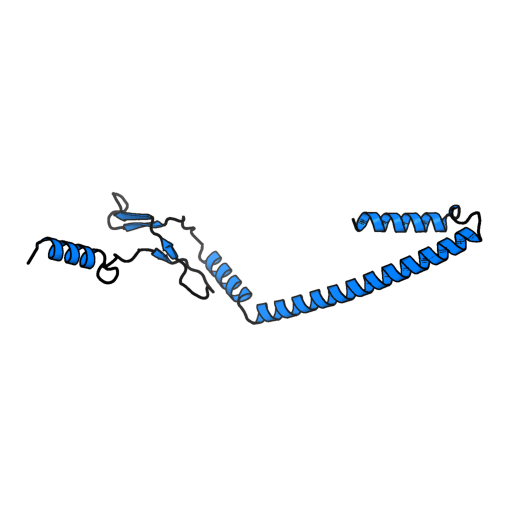VVVVVD

pLDDT: mean 81.11, std 10.11, range [44.78, 94.5]

Nearest PDB structures (foldseek):
  6j22-assembly1_B  TM=2.862E-01  e=3.765E+00  Shigella flexneri

Secondary structure (DSSP, 8-state):
--HHHHHHHHHHHHS-TTT--PPPPPEEEP--TT--SS--EEEEEEEEE--GGGTT-EEEEESS------HHHHHHHHHHHHHHTSHHHHHHHHHHHHHHHHHHHHHHHHHHHHHHHHHHHHHHHHHHHHH-TTGGG-HHHHHHHHHHHHHHHHT-

Mean predicted aligned error: 15.83 Å

Radius of gyration: 37.12 Å; Cα contacts (8 Å, |Δi|>4): 78; chains: 1; bounding box: 64×62×93 Å

Solvent-accessible surface area (backbone atoms only — not comparable to full-atom values): 9401 Å² total; per-residue (Å²): 133,65,67,68,62,53,53,53,49,47,52,49,55,68,67,30,77,89,66,48,78,69,76,79,85,64,61,49,76,54,89,58,80,87,70,83,80,81,85,53,63,43,53,55,69,46,79,44,75,37,64,86,91,35,62,92,42,74,47,74,41,51,74,62,87,85,80,91,72,54,74,67,57,52,51,51,52,48,54,48,42,54,49,66,71,28,69,66,43,51,52,50,49,52,52,53,50,53,50,50,53,51,51,51,52,52,50,50,51,54,50,51,54,50,52,54,50,49,53,52,50,53,55,51,48,56,53,46,53,74,78,35,92,61,48,81,74,35,71,68,48,49,51,48,53,55,50,53,56,51,55,61,62,76,76,108